Protein AF-A0A349HUD7-F1 (afdb_monomer)

Foldseek 3Di:
DWDDDPNKIWDWDDDPVWIWIWIQDPQQKIWIDIPVCNVDIDIDHNHDDDVVVCVVVVCVVVVPPPPDPQWDWDDPPAWIWIFGADPPPRHGQKIFIDGPNHTPDIDGDPDDDDDD

pLDDT: mean 79.65, std 12.88, range [46.41, 97.0]

Mean predicted aligned error: 15.46 Å

Nearest PDB structures (foldseek):
  2gu3-assembly1_A  TM=3.028E-01  e=1.811E-01  Bacillus subtilis subsp. subtilis str. 168
  7wb4-assembly1_e  TM=2.499E-01  e=7.610E-02  Xenopus laevis
  4r7r-assembly1_A  TM=5.600E-01  e=5.803E+00  Clostridium perfringens ATCC 13124
  1hl6-assembly1_B  TM=2.969E-01  e=7.818E-01  Drosophila melanogaster

Sequence (116 aa):
NIICRDGNYSIRTETENEAWNCAYVSGNRCILNNDKFPESSVTIENYKLNDTLLHDFDFGKFDVFEDIPEELVYWDGEYKHVLNFSKDNMLPKTIFIYKYDKLVKAIQYEKINIEE

Secondary structure (DSSP, 8-state):
-EEEETTEEEEEEE-SS-EEEEEEETTTEEEEEETTSTT-EEEETT----HHHHHHH-GGGTTTTTS--SEEEEE-SS-EEEEEEPTTTSSEEEEEEEETTEEEEEEE-S--PPP-

Solvent-accessible surface area (backbone atoms only — not comparable to full-atom values): 7020 Å² total; per-residue (Å²): 92,77,47,78,56,94,82,24,38,40,40,39,52,74,56,99,86,46,42,38,38,39,36,39,38,82,82,35,32,35,38,40,35,36,68,94,41,74,92,48,70,50,75,41,76,76,44,74,78,54,69,68,61,45,63,78,64,48,58,65,80,62,66,66,60,85,65,72,61,63,60,47,77,51,71,82,86,76,40,42,38,40,34,31,42,33,92,88,75,76,44,67,36,32,39,41,32,23,47,94,89,38,80,76,46,78,47,73,62,91,76,85,84,83,84,132

Structure (mmCIF, N/CA/C/O backbone):
data_AF-A0A349HUD7-F1
#
_entry.id   AF-A0A349HUD7-F1
#
loop_
_atom_site.group_PDB
_atom_site.id
_atom_site.type_symbol
_atom_site.label_atom_id
_atom_site.label_alt_id
_atom_site.label_comp_id
_atom_site.label_asym_id
_atom_site.label_entity_id
_atom_site.label_seq_id
_atom_site.pdbx_PDB_ins_code
_atom_site.Cartn_x
_atom_site.Cartn_y
_atom_site.Cartn_z
_atom_site.occupancy
_atom_site.B_iso_or_equiv
_atom_site.auth_seq_id
_atom_site.auth_comp_id
_atom_site.auth_asym_id
_atom_site.auth_atom_id
_atom_site.pdbx_PDB_model_num
ATOM 1 N N . ASN A 1 1 ? 9.518 2.552 -8.382 1.00 77.25 1 ASN A N 1
ATOM 2 C CA . ASN A 1 1 ? 8.168 1.979 -8.580 1.00 77.25 1 ASN A CA 1
ATOM 3 C C . ASN A 1 1 ? 8.258 0.468 -8.403 1.00 77.25 1 ASN A C 1
ATOM 5 O O . ASN A 1 1 ? 9.218 -0.105 -8.902 1.00 77.25 1 ASN A O 1
ATOM 9 N N . ILE A 1 2 ? 7.336 -0.162 -7.677 1.00 78.12 2 ILE A N 1
ATOM 10 C CA . ILE A 1 2 ? 7.308 -1.617 -7.473 1.00 78.12 2 ILE A CA 1
ATOM 11 C C . ILE A 1 2 ? 5.892 -2.107 -7.766 1.00 78.12 2 ILE A C 1
ATOM 13 O O . ILE A 1 2 ? 4.934 -1.565 -7.225 1.00 78.12 2 ILE A O 1
ATOM 17 N N . ILE A 1 3 ? 5.768 -3.122 -8.618 1.00 79.06 3 ILE A N 1
ATOM 18 C CA . ILE A 1 3 ? 4.494 -3.736 -9.004 1.00 79.06 3 ILE A CA 1
ATOM 19 C C . ILE A 1 3 ? 4.578 -5.228 -8.689 1.00 79.06 3 ILE A C 1
ATOM 21 O O . ILE A 1 3 ? 5.508 -5.888 -9.146 1.00 79.06 3 ILE A O 1
ATOM 25 N N . CYS A 1 4 ? 3.611 -5.758 -7.942 1.00 77.38 4 CYS A N 1
ATOM 26 C CA . CYS A 1 4 ? 3.460 -7.192 -7.700 1.00 77.38 4 CYS A CA 1
ATOM 27 C C . CYS A 1 4 ? 2.159 -7.689 -8.349 1.00 77.38 4 CYS A C 1
ATOM 29 O O . CYS A 1 4 ? 1.115 -7.067 -8.156 1.00 77.38 4 CYS A O 1
ATOM 31 N N . ARG A 1 5 ? 2.224 -8.762 -9.150 1.00 75.31 5 ARG A N 1
ATOM 32 C CA . ARG A 1 5 ? 1.058 -9.445 -9.748 1.00 75.31 5 ARG A CA 1
ATOM 33 C C . ARG A 1 5 ? 1.331 -10.939 -9.883 1.00 75.31 5 ARG A C 1
ATOM 35 O O . ARG A 1 5 ? 2.331 -11.322 -10.494 1.00 75.31 5 ARG A O 1
ATOM 42 N N . ASP A 1 6 ? 0.447 -11.769 -9.335 1.00 75.88 6 ASP A N 1
ATOM 43 C CA . ASP A 1 6 ? 0.509 -13.237 -9.420 1.00 75.88 6 ASP A CA 1
ATOM 44 C C . ASP A 1 6 ? 1.878 -13.822 -9.008 1.00 75.88 6 ASP A C 1
ATOM 46 O O . ASP A 1 6 ? 2.433 -14.693 -9.679 1.00 75.88 6 ASP A O 1
ATOM 50 N N . GLY A 1 7 ? 2.480 -13.287 -7.938 1.00 70.62 7 GLY A N 1
ATOM 51 C CA . GLY A 1 7 ? 3.801 -13.710 -7.448 1.00 70.62 7 GLY A CA 1
ATOM 52 C C . GLY A 1 7 ? 4.992 -13.246 -8.299 1.00 70.62 7 GLY A C 1
ATOM 53 O O . GLY A 1 7 ? 6.128 -13.641 -8.034 1.00 70.62 7 GLY A O 1
ATOM 54 N N . ASN A 1 8 ? 4.758 -12.402 -9.308 1.00 79.81 8 ASN A N 1
ATOM 55 C CA . ASN A 1 8 ? 5.802 -11.743 -10.088 1.00 79.81 8 ASN A CA 1
ATOM 56 C C . ASN A 1 8 ? 6.003 -10.313 -9.578 1.00 79.81 8 ASN A C 1
ATOM 58 O O . ASN A 1 8 ? 5.033 -9.580 -9.375 1.00 79.81 8 ASN A O 1
ATOM 62 N N . TYR A 1 9 ? 7.257 -9.898 -9.421 1.00 82.50 9 TYR A N 1
ATOM 63 C CA . TYR A 1 9 ? 7.628 -8.563 -8.961 1.00 82.50 9 TYR A CA 1
ATOM 64 C C . TYR A 1 9 ? 8.346 -7.813 -10.074 1.00 82.50 9 TYR A C 1
ATOM 66 O O . TYR A 1 9 ? 9.295 -8.322 -10.658 1.00 82.50 9 TYR A O 1
ATOM 74 N N . SER A 1 10 ? 7.934 -6.580 -10.338 1.00 85.19 10 SER A N 1
ATOM 75 C CA . SER A 1 10 ? 8.619 -5.653 -11.232 1.00 85.19 10 SER A CA 1
ATOM 76 C C . SER A 1 10 ? 9.058 -4.436 -10.434 1.00 85.19 10 SER A C 1
ATOM 78 O O . SER A 1 10 ? 8.229 -3.647 -9.981 1.00 85.19 10 SER A O 1
ATOM 80 N N . ILE A 1 11 ? 10.364 -4.279 -10.267 1.00 86.50 11 ILE A N 1
ATOM 81 C CA . ILE A 1 11 ? 11.001 -3.189 -9.537 1.00 86.50 11 ILE A CA 1
ATOM 82 C C . ILE A 1 11 ? 11.670 -2.275 -10.558 1.00 86.50 11 ILE A C 1
ATOM 84 O O . ILE A 1 11 ? 12.564 -2.692 -11.289 1.00 86.50 11 ILE A O 1
ATOM 88 N N . ARG A 1 12 ? 11.250 -1.013 -10.588 1.00 87.62 12 ARG A N 1
ATOM 89 C CA . ARG A 1 12 ? 11.871 0.042 -11.387 1.00 87.62 12 ARG A CA 1
ATOM 90 C C . ARG A 1 12 ? 12.521 1.063 -10.470 1.00 87.62 12 ARG A C 1
ATOM 92 O O . ARG A 1 12 ? 11.830 1.705 -9.669 1.00 87.62 12 ARG A O 1
ATOM 99 N N . THR A 1 13 ? 13.832 1.215 -10.594 1.00 83.88 13 THR A N 1
ATOM 100 C CA . THR A 1 13 ? 14.617 2.225 -9.880 1.00 83.88 13 THR A CA 1
ATOM 101 C C . THR A 1 13 ? 15.131 3.244 -10.876 1.00 83.88 13 THR A C 1
ATOM 103 O O . THR A 1 13 ? 15.844 2.887 -11.813 1.00 83.88 13 THR A O 1
ATOM 106 N N . GLU A 1 14 ? 14.771 4.503 -10.665 1.00 88.12 14 GLU A N 1
ATOM 107 C CA . GLU A 1 14 ? 15.172 5.613 -11.520 1.00 88.12 14 GLU 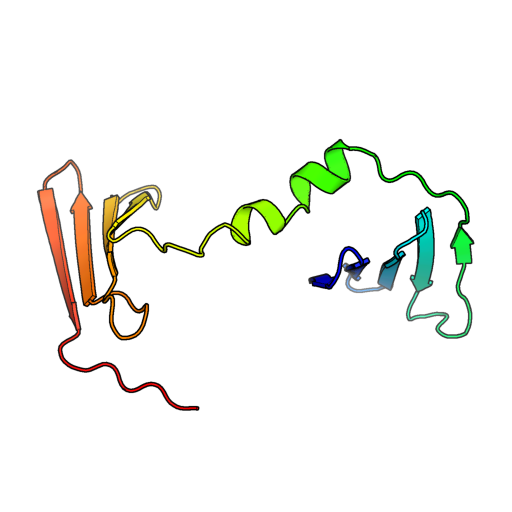A CA 1
ATOM 108 C C . GLU A 1 14 ? 16.038 6.586 -10.727 1.00 88.12 14 GLU A C 1
ATOM 110 O O . GLU A 1 14 ? 15.772 6.895 -9.565 1.00 88.12 14 GLU A O 1
ATOM 115 N N . THR A 1 15 ? 17.080 7.064 -11.385 1.00 82.38 15 THR A N 1
ATOM 116 C CA . THR A 1 15 ? 17.907 8.202 -10.995 1.00 82.38 15 THR A CA 1
ATOM 117 C C . THR A 1 15 ? 17.843 9.224 -12.126 1.00 82.38 15 THR A C 1
ATOM 119 O O . THR A 1 15 ? 17.358 8.912 -13.212 1.00 82.38 15 THR A O 1
ATOM 122 N N . GLU A 1 16 ? 18.383 10.426 -11.922 1.00 82.88 16 GLU A N 1
ATOM 123 C CA . GLU A 1 16 ? 18.429 11.456 -12.975 1.00 82.88 16 GLU A CA 1
ATOM 124 C C . GLU A 1 16 ? 19.076 10.965 -14.279 1.00 82.88 16 GLU A C 1
ATOM 126 O O . GLU A 1 16 ? 18.730 11.429 -15.361 1.00 82.88 16 GLU A O 1
ATOM 131 N N . ASN A 1 17 ? 20.004 10.009 -14.179 1.00 81.44 17 ASN A N 1
ATOM 132 C CA . ASN A 1 17 ? 20.797 9.556 -15.311 1.00 81.44 17 ASN A CA 1
ATOM 133 C C . ASN A 1 17 ? 20.452 8.150 -15.783 1.00 81.44 17 ASN A C 1
ATOM 135 O O . ASN A 1 17 ? 20.908 7.783 -16.860 1.00 81.44 17 ASN A O 1
ATOM 139 N N . GLU A 1 18 ? 19.745 7.332 -15.006 1.00 84.19 18 GLU A N 1
ATOM 140 C CA . GLU A 1 18 ? 19.577 5.905 -15.296 1.00 84.19 18 GLU A CA 1
ATOM 141 C C . GLU A 1 18 ? 18.258 5.372 -14.768 1.00 84.19 18 GLU A C 1
ATOM 143 O O . GLU A 1 18 ? 17.868 5.678 -13.642 1.00 84.19 18 GLU A O 1
ATOM 148 N N . ALA A 1 19 ? 17.634 4.499 -15.551 1.00 88.94 19 ALA A N 1
ATOM 149 C CA . ALA A 1 19 ? 16.481 3.725 -15.139 1.00 88.94 19 ALA A CA 1
ATOM 150 C C . ALA A 1 19 ? 16.800 2.238 -15.297 1.00 88.94 19 ALA A C 1
ATOM 152 O O . ALA A 1 19 ? 17.203 1.779 -16.367 1.00 88.94 19 ALA A O 1
ATOM 153 N N . TRP A 1 20 ? 16.642 1.505 -14.201 1.00 86.62 20 TRP A N 1
ATOM 154 C CA . TRP A 1 20 ? 16.862 0.070 -14.121 1.00 86.62 20 TRP A CA 1
ATOM 155 C C . TRP A 1 20 ? 15.536 -0.632 -13.854 1.00 86.62 20 TRP A C 1
ATOM 157 O O . TRP A 1 20 ? 14.802 -0.255 -12.937 1.00 86.62 20 TRP A O 1
ATOM 167 N N . ASN A 1 21 ? 15.259 -1.672 -14.636 1.00 88.75 21 ASN A N 1
ATOM 168 C CA . ASN A 1 21 ? 14.109 -2.550 -14.480 1.00 88.75 21 ASN A CA 1
ATOM 169 C C . ASN A 1 21 ? 14.594 -3.930 -14.035 1.00 88.75 21 ASN A C 1
ATOM 171 O O . ASN A 1 21 ? 15.423 -4.551 -14.701 1.00 88.75 21 ASN A O 1
ATOM 175 N N . CYS A 1 22 ? 14.059 -4.407 -12.919 1.00 87.31 22 CYS A N 1
ATOM 176 C CA . CYS A 1 22 ? 14.295 -5.732 -12.369 1.00 87.31 22 CYS A CA 1
ATOM 177 C C . CYS A 1 22 ? 12.955 -6.467 -12.293 1.00 87.31 22 CYS A C 1
ATOM 179 O O . CYS A 1 22 ? 12.064 -6.049 -11.555 1.00 87.31 22 CYS A O 1
ATOM 181 N N . ALA A 1 23 ? 12.798 -7.542 -13.060 1.00 88.44 23 ALA A N 1
ATOM 182 C CA . ALA A 1 23 ? 11.610 -8.383 -13.038 1.00 88.44 23 ALA A CA 1
ATOM 183 C C . ALA A 1 23 ? 11.947 -9.747 -12.432 1.00 88.44 23 ALA A C 1
ATOM 185 O O . ALA A 1 23 ? 12.705 -10.524 -13.011 1.00 88.44 23 ALA A O 1
ATOM 186 N N . TYR A 1 24 ? 11.362 -10.043 -11.279 1.00 85.75 24 TYR A N 1
ATOM 187 C CA . TYR A 1 24 ? 11.350 -11.373 -10.696 1.00 85.75 24 TYR A CA 1
ATOM 188 C C . TYR A 1 24 ? 10.078 -12.094 -11.121 1.00 85.75 24 TYR A C 1
ATOM 190 O O . TYR A 1 24 ? 8.972 -11.639 -10.833 1.00 85.75 24 TYR A O 1
ATOM 198 N N . VAL A 1 25 ? 10.235 -13.214 -11.815 1.00 82.88 25 VAL A N 1
ATOM 199 C CA . VAL A 1 25 ? 9.116 -13.997 -12.339 1.00 82.88 25 VAL A CA 1
ATOM 200 C C . VAL A 1 25 ? 9.074 -15.383 -11.714 1.00 82.88 25 VAL A C 1
ATOM 202 O O . VAL A 1 25 ? 10.108 -15.957 -11.353 1.00 82.88 25 VAL A O 1
ATOM 205 N N . SER A 1 26 ? 7.859 -15.922 -11.620 1.00 69.88 26 SER A N 1
ATOM 206 C CA . SER A 1 26 ? 7.590 -17.295 -11.199 1.00 69.88 26 SER A CA 1
ATOM 207 C C . SER A 1 26 ? 8.549 -18.280 -11.888 1.00 69.88 26 SER A C 1
ATOM 209 O O . SER A 1 26 ? 8.790 -18.214 -13.095 1.00 69.88 26 SER A O 1
ATOM 211 N N . GLY A 1 27 ? 9.165 -19.156 -11.085 1.00 71.62 27 GLY A N 1
ATOM 212 C CA . GLY A 1 27 ? 10.236 -20.057 -11.532 1.00 71.62 27 GLY A CA 1
ATOM 213 C C . GLY A 1 27 ? 11.668 -19.613 -11.197 1.00 71.62 27 GLY A C 1
ATOM 214 O O . GLY A 1 27 ? 12.600 -20.120 -11.811 1.00 71.62 27 GLY A O 1
ATOM 215 N N . ASN A 1 28 ? 11.866 -18.715 -10.220 1.00 81.12 28 ASN A N 1
ATOM 216 C CA . ASN A 1 28 ? 13.186 -18.262 -9.743 1.00 81.12 28 ASN A CA 1
ATOM 217 C C . ASN A 1 28 ? 14.04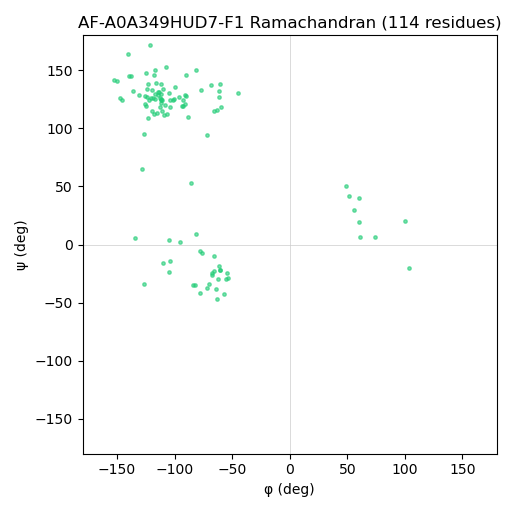0 -17.599 -10.834 1.00 81.12 28 ASN A C 1
ATOM 219 O O . ASN A 1 28 ? 15.248 -17.835 -10.910 1.00 81.12 28 ASN A O 1
ATOM 223 N N . ARG A 1 29 ? 13.435 -16.784 -11.704 1.00 86.25 29 ARG A N 1
ATOM 224 C CA . ARG A 1 29 ? 14.191 -16.032 -12.715 1.00 86.25 29 ARG A CA 1
ATOM 225 C C . ARG A 1 29 ? 14.145 -14.549 -12.420 1.00 86.25 29 ARG A C 1
ATOM 227 O O . ARG A 1 29 ? 13.091 -14.010 -12.088 1.00 86.25 29 ARG A O 1
ATOM 234 N N . CYS A 1 30 ? 15.286 -13.898 -12.592 1.00 87.62 30 CYS A N 1
ATOM 235 C CA . CYS A 1 30 ? 15.426 -12.456 -12.477 1.00 87.62 30 CYS A CA 1
ATOM 236 C C . CYS A 1 30 ? 15.887 -11.888 -13.820 1.00 87.62 30 CYS A C 1
ATOM 238 O O . CYS A 1 30 ? 16.888 -12.341 -14.371 1.00 87.62 30 CYS A O 1
ATOM 240 N N . ILE A 1 31 ? 15.154 -10.918 -14.354 1.00 89.44 31 ILE A N 1
ATOM 241 C CA . ILE A 1 31 ? 15.476 -10.234 -15.607 1.00 89.44 31 ILE A CA 1
ATOM 242 C C . ILE A 1 31 ? 15.847 -8.793 -15.272 1.00 89.44 31 ILE A C 1
ATOM 244 O O . ILE A 1 31 ? 15.073 -8.084 -14.634 1.00 89.44 31 ILE A O 1
ATOM 248 N N . LEU A 1 32 ? 17.022 -8.364 -15.717 1.00 89.31 32 LEU A N 1
ATOM 249 C CA . LEU A 1 32 ? 17.575 -7.033 -15.490 1.00 89.31 32 LEU A CA 1
ATOM 250 C C . LEU A 1 32 ? 17.753 -6.318 -16.829 1.00 89.31 32 LEU A C 1
ATOM 252 O O . LEU A 1 32 ? 18.364 -6.865 -17.748 1.00 89.31 32 LEU A O 1
ATOM 256 N N . ASN A 1 33 ? 17.246 -5.095 -16.932 1.00 91.94 33 ASN A N 1
ATOM 257 C CA . ASN A 1 33 ? 17.376 -4.243 -18.113 1.00 91.94 33 ASN A CA 1
ATOM 258 C C . ASN A 1 33 ? 17.637 -2.789 -17.676 1.00 91.94 33 ASN A C 1
ATOM 260 O O . ASN A 1 33 ? 17.117 -2.349 -16.648 1.00 91.94 33 ASN A O 1
ATOM 264 N N . ASN A 1 34 ? 18.449 -2.059 -18.440 1.00 88.88 34 ASN A N 1
ATOM 265 C CA . ASN A 1 34 ? 18.647 -0.621 -18.284 1.00 88.88 34 ASN A CA 1
ATOM 266 C C . ASN A 1 34 ? 18.042 0.103 -19.491 1.00 88.88 34 ASN A C 1
ATOM 268 O O . ASN A 1 34 ? 18.406 -0.210 -20.621 1.00 88.88 34 ASN A O 1
ATOM 272 N N . ASP A 1 35 ? 17.206 1.118 -19.261 1.00 86.56 35 ASP A N 1
ATOM 273 C CA . ASP A 1 35 ? 16.495 1.833 -20.334 1.00 86.56 35 ASP A CA 1
ATOM 274 C C . ASP A 1 35 ? 17.441 2.506 -21.353 1.00 86.56 35 ASP A C 1
ATOM 276 O O . ASP A 1 35 ? 17.042 2.749 -22.491 1.00 86.56 35 ASP A O 1
ATOM 280 N N . LYS A 1 36 ? 18.707 2.783 -20.994 1.00 87.12 36 LYS A N 1
ATOM 281 C CA . LYS A 1 36 ? 19.733 3.252 -21.951 1.00 87.12 36 LYS A CA 1
ATOM 282 C C . LYS A 1 36 ? 20.123 2.194 -22.980 1.00 87.12 36 LYS A C 1
ATOM 284 O O . LYS A 1 36 ? 20.619 2.536 -24.051 1.00 87.12 36 LYS A O 1
ATOM 289 N N . PHE A 1 37 ? 19.933 0.924 -22.646 1.00 87.12 37 PHE A N 1
ATOM 290 C CA . PHE A 1 37 ? 20.265 -0.233 -23.465 1.00 87.12 37 PHE A CA 1
ATOM 291 C C . PHE A 1 37 ? 19.037 -1.149 -23.563 1.00 87.12 37 PHE A C 1
ATOM 293 O O . PHE A 1 37 ? 19.083 -2.280 -23.086 1.00 87.12 37 PHE A O 1
ATOM 300 N N . PRO A 1 38 ? 17.936 -0.688 -24.187 1.00 80.69 38 PRO A N 1
ATOM 301 C CA . PRO A 1 38 ? 16.651 -1.391 -24.153 1.00 80.69 38 PRO A CA 1
ATOM 302 C C . PRO A 1 38 ? 16.724 -2.783 -24.796 1.00 80.69 38 PRO A C 1
ATOM 304 O O . PRO A 1 38 ? 16.049 -3.708 -24.352 1.00 80.69 38 PRO A O 1
ATOM 307 N N . GLU A 1 39 ? 17.610 -2.946 -25.780 1.00 86.62 39 GLU A N 1
ATOM 308 C CA . GLU A 1 39 ? 17.893 -4.210 -26.472 1.00 86.62 39 GLU A CA 1
ATOM 309 C C . GLU A 1 39 ? 18.759 -5.180 -25.647 1.00 86.62 39 GLU A C 1
ATOM 311 O O . GLU A 1 39 ? 19.007 -6.312 -26.056 1.00 86.62 39 GLU A O 1
ATOM 316 N N . SER A 1 40 ? 19.282 -4.737 -24.500 1.00 83.81 40 SER A N 1
ATOM 317 C CA . SER A 1 40 ? 20.151 -5.525 -23.630 1.00 83.81 40 SER A CA 1
ATOM 318 C C . SER A 1 40 ? 19.422 -5.896 -22.346 1.00 83.81 40 SER A C 1
ATOM 320 O O . SER A 1 40 ? 19.175 -5.064 -21.476 1.00 83.81 40 SER A O 1
ATOM 322 N N . SER A 1 41 ? 19.133 -7.186 -22.196 1.00 89.19 41 SER A N 1
ATOM 323 C CA . SER A 1 41 ? 18.623 -7.753 -20.951 1.00 89.19 41 SER A CA 1
ATOM 324 C C . SER A 1 41 ? 19.530 -8.868 -20.455 1.00 89.19 41 SER A C 1
ATOM 326 O O . SER A 1 41 ? 19.950 -9.725 -21.234 1.00 89.19 41 SER A O 1
ATOM 328 N N . VAL A 1 42 ? 19.771 -8.902 -19.151 1.00 89.69 42 VAL A N 1
ATOM 329 C CA . VAL A 1 42 ? 20.426 -10.024 -18.480 1.00 89.69 42 VAL A CA 1
ATOM 330 C C . VAL A 1 42 ? 19.352 -10.854 -17.797 1.00 89.69 42 VAL A C 1
ATOM 332 O O . VAL A 1 42 ? 18.588 -10.336 -16.990 1.00 89.69 42 VAL A O 1
ATOM 335 N N . THR A 1 43 ? 19.302 -12.146 -18.110 1.00 89.69 43 THR A N 1
ATOM 336 C CA . THR A 1 43 ? 18.451 -13.106 -17.397 1.00 89.69 43 THR A CA 1
ATOM 337 C C . THR A 1 43 ? 19.330 -13.934 -16.473 1.00 89.69 43 THR A C 1
ATOM 339 O O . THR A 1 43 ? 20.305 -14.543 -16.914 1.00 89.69 43 THR A O 1
ATOM 342 N N . ILE A 1 44 ? 18.992 -13.946 -15.190 1.00 86.50 44 ILE A N 1
ATOM 343 C CA . ILE A 1 44 ? 19.620 -14.773 -14.168 1.00 86.50 44 ILE A CA 1
ATOM 344 C C . ILE A 1 44 ? 18.641 -15.889 -13.817 1.00 86.50 44 ILE A C 1
ATOM 346 O O . ILE A 1 44 ? 17.581 -15.651 -13.235 1.00 86.50 44 ILE A O 1
ATOM 350 N N . GLU A 1 45 ? 19.015 -17.109 -14.181 1.00 86.94 45 GLU A N 1
ATOM 351 C CA . GLU A 1 45 ? 18.279 -18.327 -13.848 1.00 86.94 45 GLU A CA 1
ATOM 352 C C . GLU A 1 45 ? 18.602 -18.788 -12.419 1.00 86.94 45 GLU A C 1
ATOM 354 O O . GLU A 1 45 ? 19.714 -18.586 -11.927 1.00 86.94 45 GLU A O 1
ATOM 359 N N . ASN A 1 46 ? 17.648 -19.454 -11.760 1.00 82.19 46 ASN A N 1
ATOM 360 C CA . ASN A 1 46 ? 17.766 -19.929 -10.372 1.00 82.19 46 ASN A CA 1
ATOM 361 C C . ASN A 1 46 ? 18.115 -18.824 -9.356 1.00 82.19 46 ASN A C 1
ATOM 363 O O . ASN A 1 46 ? 18.759 -19.083 -8.334 1.00 82.19 46 ASN A O 1
ATOM 367 N N . TYR A 1 47 ? 17.694 -17.592 -9.629 1.00 81.12 47 TYR A N 1
ATOM 368 C CA . TYR A 1 47 ? 17.846 -16.478 -8.713 1.00 81.12 47 TYR A CA 1
ATOM 369 C C . TYR A 1 47 ? 16.998 -16.727 -7.465 1.00 81.12 47 TYR A C 1
ATOM 371 O O . TYR A 1 47 ? 15.771 -16.783 -7.528 1.00 81.12 47 TYR A O 1
ATOM 379 N N . LYS A 1 48 ? 17.661 -16.883 -6.319 1.00 75.62 48 LYS A N 1
ATOM 380 C CA . LYS A 1 48 ? 16.993 -16.985 -5.023 1.00 75.62 48 LYS A CA 1
ATOM 381 C C . LYS A 1 48 ? 16.825 -15.580 -4.469 1.00 75.62 48 LYS A C 1
ATOM 383 O O . LYS A 1 48 ? 17.820 -14.960 -4.092 1.00 75.62 48 LYS A O 1
ATOM 388 N N . LEU A 1 49 ? 15.591 -15.078 -4.426 1.00 68.88 49 LEU A N 1
ATOM 389 C CA . LEU A 1 49 ? 15.322 -13.861 -3.667 1.00 68.88 49 LEU A CA 1
ATOM 390 C C . LEU A 1 49 ? 15.664 -14.132 -2.198 1.00 68.88 49 LEU A C 1
ATOM 392 O O . LEU A 1 49 ? 15.288 -15.169 -1.658 1.00 68.88 49 LEU A O 1
ATOM 396 N N . ASN A 1 50 ? 16.405 -13.225 -1.566 1.00 67.44 50 ASN A N 1
ATOM 397 C CA . ASN A 1 50 ? 16.643 -13.317 -0.131 1.00 67.44 50 ASN A CA 1
ATOM 398 C C . ASN A 1 50 ? 15.316 -13.059 0.601 1.00 67.44 50 ASN A C 1
ATOM 400 O O . ASN A 1 50 ? 14.603 -12.120 0.236 1.00 67.44 50 ASN A O 1
ATOM 404 N N . ASP A 1 51 ? 15.007 -13.845 1.633 1.00 59.44 51 ASP A N 1
ATOM 405 C CA . ASP A 1 51 ? 13.736 -13.773 2.374 1.00 59.44 51 ASP A CA 1
ATOM 406 C C . ASP A 1 51 ? 13.467 -12.365 2.929 1.00 59.44 51 ASP A C 1
ATOM 408 O O . ASP A 1 51 ? 12.325 -11.927 3.010 1.00 59.44 51 ASP A O 1
ATOM 412 N N . THR A 1 52 ? 14.522 -11.608 3.244 1.00 55.78 52 THR A N 1
ATOM 413 C CA . THR A 1 52 ? 14.425 -10.210 3.697 1.00 55.78 52 THR A CA 1
ATOM 414 C C . THR A 1 52 ? 13.856 -9.281 2.622 1.00 55.78 52 THR A C 1
ATOM 416 O O . THR A 1 52 ? 13.060 -8.399 2.924 1.00 55.78 52 THR A O 1
ATOM 419 N N . LEU A 1 53 ? 14.228 -9.499 1.358 1.00 59.72 53 LEU A N 1
ATOM 420 C CA . LEU A 1 53 ? 13.750 -8.694 0.235 1.00 59.72 53 LEU A CA 1
ATOM 421 C C . LEU A 1 53 ? 12.274 -9.009 -0.048 1.00 59.72 53 LEU A C 1
ATOM 423 O O . LEU A 1 53 ? 11.493 -8.101 -0.309 1.00 59.72 53 LEU A O 1
ATOM 427 N N . LEU A 1 54 ? 11.875 -10.282 0.080 1.00 58.16 54 LEU A N 1
ATOM 428 C CA . LEU A 1 54 ? 10.463 -10.667 0.056 1.00 58.16 54 LEU A CA 1
ATOM 429 C C . LEU A 1 54 ? 9.705 -10.048 1.227 1.00 58.16 54 LEU A C 1
ATOM 431 O O . LEU A 1 54 ? 8.685 -9.446 0.981 1.00 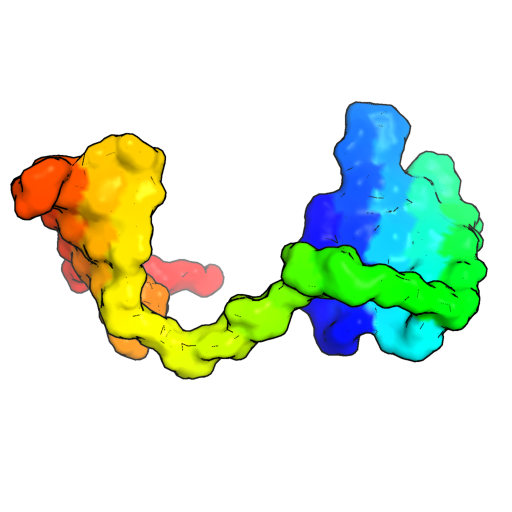58.16 54 LEU A O 1
ATOM 435 N N . HIS A 1 55 ? 10.190 -10.098 2.466 1.00 57.88 55 HIS A N 1
ATOM 436 C CA . HIS A 1 55 ? 9.484 -9.524 3.620 1.00 57.88 55 HIS A CA 1
ATOM 437 C C . HIS A 1 55 ? 9.175 -8.018 3.468 1.00 57.88 55 HIS A C 1
ATOM 439 O O . HIS A 1 55 ? 8.068 -7.549 3.767 1.00 57.88 55 HIS A O 1
ATOM 445 N N . ASP A 1 56 ? 10.136 -7.246 2.957 1.00 58.78 56 ASP A N 1
ATOM 446 C CA . ASP A 1 56 ? 9.952 -5.807 2.753 1.00 58.78 56 ASP A CA 1
ATOM 447 C C . ASP A 1 56 ? 8.957 -5.513 1.616 1.00 58.78 56 ASP A C 1
ATOM 449 O O . ASP A 1 56 ? 8.147 -4.584 1.731 1.00 58.78 56 ASP A O 1
ATOM 453 N N . PHE A 1 57 ? 8.939 -6.355 0.575 1.00 58.81 57 PHE A N 1
ATOM 454 C CA . PHE A 1 57 ? 8.097 -6.201 -0.619 1.00 58.81 57 PHE A CA 1
ATOM 455 C C . PHE A 1 57 ? 6.894 -7.149 -0.699 1.00 58.81 57 PHE A C 1
ATOM 457 O O . PHE A 1 57 ? 6.175 -7.121 -1.691 1.00 58.81 57 PHE A O 1
ATOM 464 N N . ASP A 1 58 ? 6.639 -7.968 0.314 1.00 58.47 58 ASP A N 1
ATOM 465 C CA . ASP A 1 58 ? 5.487 -8.857 0.383 1.00 58.47 58 ASP A CA 1
ATOM 466 C C . ASP A 1 58 ? 4.265 -7.985 0.624 1.00 58.47 58 ASP A C 1
ATOM 468 O O . ASP A 1 58 ? 3.969 -7.586 1.750 1.00 58.47 58 ASP A O 1
ATOM 472 N N . PHE A 1 59 ? 3.598 -7.614 -0.467 1.00 56.06 59 PHE A N 1
ATOM 473 C CA . PHE A 1 59 ? 2.342 -6.883 -0.421 1.00 56.06 59 PHE A CA 1
ATOM 474 C C . PHE A 1 59 ? 1.161 -7.801 -0.089 1.00 56.06 59 PHE A C 1
ATOM 476 O O . PHE A 1 59 ? 0.085 -7.284 0.182 1.00 56.06 59 PHE A O 1
ATOM 483 N N . GLY A 1 60 ? 1.367 -9.122 0.005 1.00 57.75 60 GLY A N 1
ATOM 484 C CA . GLY A 1 60 ? 0.387 -10.067 0.537 1.00 57.75 60 GLY A CA 1
ATOM 485 C C . GLY A 1 60 ? 0.012 -9.766 1.992 1.00 57.75 60 GLY A C 1
ATOM 486 O O . GLY A 1 60 ? -1.101 -10.050 2.424 1.00 57.75 60 GLY A O 1
ATOM 487 N N . LYS A 1 61 ? 0.873 -9.050 2.735 1.00 54.59 61 LYS A N 1
ATOM 488 C CA . LYS A 1 61 ? 0.516 -8.450 4.038 1.00 54.59 61 LYS A CA 1
ATOM 489 C C . LYS A 1 61 ? -0.620 -7.419 3.958 1.00 54.59 61 LYS A C 1
ATOM 491 O O . LYS A 1 61 ? -1.219 -7.102 4.980 1.00 54.59 61 LYS A O 1
ATOM 496 N N . PHE A 1 62 ? -0.901 -6.894 2.766 1.00 53.03 62 PHE A N 1
ATOM 497 C CA . PHE A 1 62 ? -2.039 -6.028 2.460 1.00 53.03 62 PHE A CA 1
ATOM 498 C C . PHE A 1 62 ? -3.159 -6.759 1.699 1.00 53.03 62 PHE A C 1
ATOM 500 O O . PHE A 1 62 ? -4.274 -6.247 1.679 1.00 53.03 62 PHE A O 1
ATOM 507 N N . ASP A 1 63 ? -2.912 -7.956 1.143 1.00 53.47 63 ASP A N 1
ATOM 508 C CA . ASP A 1 63 ? -3.957 -8.818 0.551 1.00 53.47 63 ASP A CA 1
ATOM 509 C C . ASP A 1 63 ? -4.959 -9.335 1.600 1.00 53.47 63 ASP A C 1
ATOM 511 O O . ASP A 1 63 ? -6.000 -9.880 1.252 1.00 53.47 63 ASP A O 1
ATOM 515 N N . VAL A 1 64 ? -4.686 -9.141 2.896 1.00 50.88 64 VAL A N 1
ATOM 516 C CA . VAL A 1 64 ? -5.558 -9.587 3.998 1.00 50.88 64 VAL A CA 1
ATOM 517 C C . VAL A 1 64 ? -6.731 -8.635 4.288 1.00 50.88 64 VAL A C 1
ATOM 519 O O . VAL A 1 64 ? -7.451 -8.832 5.263 1.00 50.88 64 VAL A O 1
ATOM 522 N N . PHE A 1 65 ? -6.993 -7.617 3.467 1.00 52.06 65 PHE A N 1
ATOM 523 C CA . PHE A 1 65 ? -8.210 -6.807 3.620 1.00 52.06 65 PHE A CA 1
ATOM 524 C C . PHE A 1 65 ? -9.416 -7.428 2.894 1.00 52.06 65 PHE A C 1
ATOM 526 O O . PHE A 1 65 ? -10.096 -6.754 2.127 1.00 52.06 65 PHE A O 1
ATOM 533 N N . GLU A 1 66 ? -9.720 -8.704 3.160 1.00 53.97 66 GLU A N 1
ATOM 534 C CA . GLU A 1 66 ? -11.089 -9.208 2.945 1.00 53.97 66 GLU A CA 1
ATOM 535 C C . GLU A 1 66 ? -12.068 -8.558 3.944 1.00 53.97 66 GLU A C 1
ATOM 537 O O . GLU A 1 66 ? -13.226 -8.336 3.604 1.00 53.97 66 GLU A O 1
ATOM 542 N N . ASP A 1 67 ? -11.573 -8.133 5.116 1.00 58.50 67 ASP A N 1
ATOM 543 C CA . ASP A 1 67 ? -12.310 -7.354 6.113 1.00 58.50 67 ASP A CA 1
ATOM 544 C C . ASP A 1 67 ? -11.527 -6.078 6.474 1.00 58.50 67 ASP A C 1
ATOM 546 O O . ASP A 1 67 ? -10.637 -6.078 7.330 1.00 58.50 67 ASP A O 1
ATOM 550 N N . ILE A 1 68 ? -11.842 -4.957 5.815 1.00 59.09 68 ILE A N 1
ATOM 551 C CA . ILE A 1 68 ? -11.350 -3.639 6.242 1.00 59.09 68 ILE A CA 1
ATOM 552 C C . ILE A 1 68 ? -11.893 -3.378 7.654 1.00 59.09 68 ILE A C 1
ATOM 554 O O . ILE A 1 68 ? -13.106 -3.471 7.864 1.00 59.09 68 ILE A O 1
ATOM 558 N N . PRO A 1 69 ? -11.033 -3.052 8.634 1.00 64.75 69 PRO A N 1
ATOM 559 C CA . PRO A 1 69 ? -11.476 -2.812 9.991 1.00 64.75 69 PRO A CA 1
ATOM 560 C C . PRO A 1 69 ? -12.463 -1.645 10.001 1.00 64.75 69 PRO A C 1
ATOM 562 O O . PRO A 1 69 ? -12.258 -0.628 9.337 1.00 64.75 69 PRO A O 1
ATOM 565 N N . GLU A 1 70 ? -13.537 -1.786 10.782 1.00 78.31 70 GLU A N 1
ATOM 566 C CA . GLU A 1 70 ? 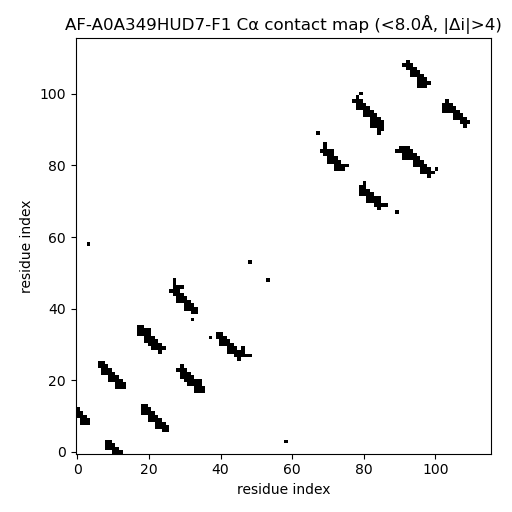-14.563 -0.743 10.937 1.00 78.31 70 GLU A CA 1
ATOM 567 C C . GLU A 1 70 ? -13.952 0.601 11.377 1.00 78.31 70 GLU A C 1
ATOM 569 O O . GLU A 1 70 ? -14.505 1.665 11.089 1.00 78.31 70 GLU A O 1
ATOM 574 N N . GLU A 1 71 ? -12.783 0.536 12.020 1.00 85.62 71 GLU A N 1
ATOM 575 C CA . GLU A 1 71 ? -12.012 1.653 12.538 1.00 85.62 71 GLU A CA 1
ATOM 576 C C . GLU A 1 71 ? -10.512 1.492 12.218 1.00 85.62 71 GLU A C 1
ATOM 578 O O . GLU A 1 71 ? -9.908 0.454 12.489 1.00 85.62 71 GLU A O 1
ATOM 583 N N . LEU A 1 72 ? -9.884 2.551 11.700 1.00 87.62 72 LEU A N 1
ATOM 584 C CA . LEU A 1 72 ? -8.430 2.690 11.608 1.00 87.62 72 LEU A CA 1
ATOM 585 C C . LEU A 1 72 ? -7.964 3.808 12.537 1.00 87.62 72 LEU A C 1
ATOM 587 O O . LEU A 1 72 ? -8.398 4.956 12.418 1.00 87.62 72 LEU A O 1
ATOM 591 N N . VAL A 1 73 ? -7.018 3.484 13.414 1.00 90.12 73 VAL A N 1
ATOM 592 C CA . VAL A 1 73 ? -6.385 4.448 14.316 1.00 90.12 73 VAL A CA 1
ATOM 593 C C . VAL A 1 73 ? -4.930 4.640 13.914 1.00 90.12 73 VAL A C 1
ATOM 595 O O . VAL A 1 73 ? -4.166 3.676 13.883 1.00 90.12 73 VAL A O 1
ATOM 598 N N . TYR A 1 74 ? -4.522 5.882 13.655 1.00 88.94 74 TYR A N 1
ATOM 599 C CA . TYR A 1 74 ? -3.117 6.208 13.396 1.00 88.94 74 TYR A CA 1
ATOM 600 C C . TYR A 1 74 ? -2.695 7.534 14.036 1.00 88.94 74 TYR A C 1
ATOM 602 O O . TYR A 1 74 ? -3.522 8.352 14.440 1.00 88.94 74 TYR A O 1
ATOM 610 N N . TRP A 1 75 ? -1.382 7.735 14.134 1.00 89.81 75 TRP A N 1
ATOM 611 C CA . TRP A 1 75 ? -0.761 8.949 14.663 1.00 89.81 75 TRP A CA 1
ATOM 612 C C . TRP A 1 75 ? 0.116 9.595 13.595 1.00 89.81 75 TRP A C 1
ATOM 614 O O . TRP A 1 75 ? 0.908 8.902 12.961 1.00 89.81 75 TRP A O 1
ATOM 624 N N . ASP A 1 76 ? -0.004 10.911 13.411 1.00 88.19 76 ASP A N 1
ATOM 625 C CA . ASP A 1 76 ? 0.805 11.672 12.440 1.00 88.19 76 ASP A CA 1
ATOM 626 C C . ASP A 1 76 ? 2.054 12.337 13.056 1.00 88.19 76 ASP A C 1
ATOM 628 O O . ASP A 1 76 ? 2.800 13.025 12.365 1.00 88.19 76 ASP A O 1
ATOM 632 N N . GLY A 1 77 ? 2.287 12.121 14.355 1.00 87.06 77 GLY A N 1
ATOM 633 C CA . GLY A 1 77 ? 3.360 12.740 15.139 1.00 87.06 77 GLY A CA 1
ATOM 634 C C . GLY A 1 77 ? 2.891 13.870 16.063 1.00 87.06 77 GLY A C 1
ATOM 635 O O . GLY A 1 77 ? 3.562 14.146 17.055 1.00 87.06 77 GLY A O 1
ATOM 636 N N . GLU A 1 78 ? 1.723 14.469 15.814 1.00 92.25 78 GLU A N 1
ATOM 637 C CA . GLU A 1 78 ? 1.138 15.516 16.669 1.00 92.25 78 GLU A CA 1
ATOM 638 C C . GLU A 1 78 ? -0.302 15.190 17.104 1.00 92.25 78 GLU A C 1
ATOM 640 O O . GLU A 1 78 ? -0.703 15.495 18.233 1.00 92.25 78 GLU A O 1
ATOM 645 N N . TYR A 1 79 ? -1.068 14.532 16.237 1.00 91.06 79 TYR A N 1
ATOM 646 C CA . TYR A 1 79 ? -2.474 14.213 16.424 1.00 91.06 79 TYR A CA 1
ATOM 647 C C . TYR A 1 79 ? -2.738 12.712 16.268 1.00 91.06 79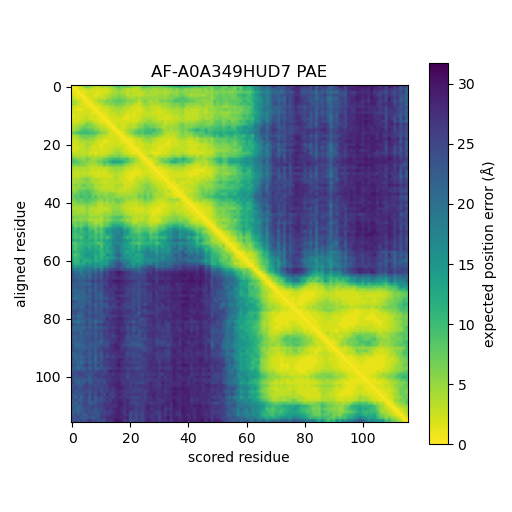 TYR A C 1
ATOM 649 O O . TYR A 1 79 ? -2.115 12.014 15.463 1.00 91.06 79 TYR A O 1
ATOM 657 N N . LYS A 1 80 ? -3.719 12.227 17.031 1.00 94.06 80 LYS A N 1
ATOM 658 C CA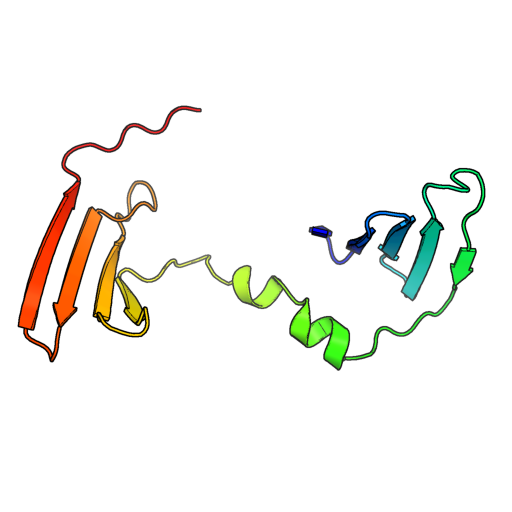 . LYS A 1 80 ? -4.332 10.909 16.845 1.00 94.06 80 LYS A CA 1
ATOM 659 C C . LYS A 1 80 ? -5.522 11.051 15.914 1.00 94.06 80 LYS A C 1
ATOM 661 O O . LYS A 1 80 ? -6.421 11.842 16.192 1.00 94.06 80 LYS A O 1
ATOM 666 N N . HIS A 1 81 ? -5.565 10.233 14.876 1.00 94.06 81 HIS A N 1
ATOM 667 C CA . HIS A 1 81 ? -6.663 10.152 13.922 1.00 94.06 81 HIS A CA 1
ATOM 668 C C . HIS A 1 81 ? -7.402 8.831 14.109 1.00 94.06 81 HIS A C 1
ATOM 670 O O . HIS A 1 81 ? -6.777 7.779 14.235 1.00 94.06 81 HIS A O 1
ATOM 676 N N . VAL A 1 82 ? -8.729 8.897 14.142 1.00 93.00 82 VAL A N 1
ATOM 677 C CA . VAL A 1 82 ? -9.631 7.741 14.201 1.00 93.00 82 VAL A CA 1
ATOM 678 C C . VAL A 1 82 ? -10.572 7.833 13.006 1.00 93.00 82 VAL A C 1
ATOM 680 O O . VAL A 1 82 ? -11.406 8.739 12.940 1.00 93.00 82 VAL A O 1
ATOM 683 N N . LEU A 1 83 ? -10.389 6.943 12.035 1.00 92.38 83 LEU A N 1
ATOM 684 C CA . LEU A 1 83 ? -11.155 6.879 10.794 1.00 92.38 83 LEU A CA 1
ATOM 685 C C . LEU A 1 83 ? -12.144 5.726 10.907 1.00 92.38 83 LEU A C 1
ATOM 687 O O . LEU A 1 83 ? -11.721 4.581 11.000 1.00 92.38 83 LEU A O 1
ATOM 691 N N . ASN A 1 84 ? -13.439 6.021 10.840 1.00 89.38 84 ASN A N 1
ATOM 692 C CA . ASN A 1 84 ? -14.468 4.986 10.772 1.00 89.38 84 ASN A CA 1
ATOM 693 C C . ASN A 1 84 ? -14.927 4.830 9.332 1.00 89.38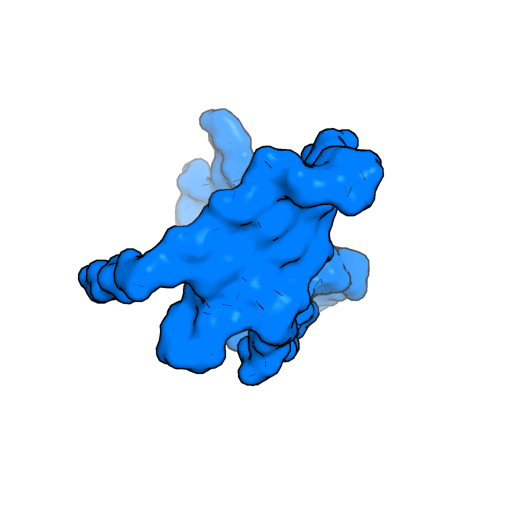 84 ASN A C 1
ATOM 695 O O . ASN A 1 84 ? -15.359 5.813 8.720 1.00 89.38 84 ASN A O 1
ATOM 699 N N . PHE A 1 85 ? -14.864 3.616 8.803 1.00 85.75 85 PHE A N 1
ATOM 700 C CA . PHE A 1 85 ? -15.211 3.337 7.414 1.00 85.75 85 PHE A CA 1
ATOM 701 C C . PHE A 1 85 ? -16.689 2.982 7.262 1.00 85.75 85 PHE A C 1
ATOM 703 O O . PHE A 1 85 ? -17.316 2.385 8.138 1.00 85.75 85 PHE A O 1
ATOM 710 N N . SER A 1 86 ? -17.269 3.382 6.134 1.00 78.44 86 SER A N 1
ATOM 711 C CA . SER A 1 86 ? -18.585 2.910 5.722 1.00 78.44 86 SER A CA 1
ATOM 712 C C . SER A 1 86 ? -18.477 1.494 5.163 1.00 78.44 86 SER A C 1
ATOM 714 O O . SER A 1 86 ? -17.652 1.237 4.285 1.00 78.44 86 SER A O 1
ATOM 716 N N . LYS A 1 87 ? -19.366 0.602 5.610 1.00 75.81 87 LYS A N 1
ATOM 717 C CA . LYS A 1 87 ? -19.484 -0.759 5.062 1.00 75.81 87 LYS A CA 1
ATOM 718 C C . LYS A 1 87 ? -19.968 -0.772 3.610 1.00 75.81 87 LYS A C 1
ATOM 720 O O . LYS A 1 87 ? -19.704 -1.728 2.897 1.00 75.81 87 LYS A O 1
ATOM 725 N N . ASP A 1 88 ? -20.647 0.290 3.178 1.00 74.75 88 ASP A N 1
ATOM 726 C CA . ASP A 1 88 ? -21.318 0.325 1.876 1.00 74.75 88 ASP A CA 1
ATOM 727 C C . ASP A 1 88 ? -20.370 0.676 0.723 1.00 74.75 88 ASP A C 1
ATOM 729 O O . ASP A 1 88 ? -20.550 0.203 -0.394 1.00 74.75 88 ASP A O 1
ATOM 733 N N . ASN A 1 89 ? -19.385 1.545 0.970 1.00 73.12 89 ASN A N 1
ATOM 734 C CA . ASN A 1 89 ? -18.527 2.098 -0.084 1.00 73.12 89 ASN A CA 1
ATOM 735 C C . ASN A 1 89 ? -17.033 2.103 0.258 1.00 73.12 89 ASN A C 1
ATOM 737 O O . ASN A 1 89 ? -16.247 2.637 -0.516 1.00 73.12 89 ASN A O 1
ATOM 741 N N . MET A 1 90 ? -16.644 1.522 1.398 1.00 73.19 90 MET A N 1
ATOM 742 C CA . MET A 1 90 ? -15.250 1.398 1.844 1.00 73.19 90 MET A CA 1
ATOM 743 C C . MET A 1 90 ? -14.514 2.738 2.029 1.00 73.19 90 MET A C 1
ATOM 745 O O . MET A 1 90 ? -13.286 2.776 2.078 1.00 73.19 90 MET A O 1
ATOM 749 N N . LEU A 1 91 ? -15.244 3.850 2.169 1.00 80.06 91 LEU A N 1
ATOM 750 C CA . LEU A 1 91 ? -14.671 5.180 2.394 1.00 80.06 91 LEU A CA 1
ATOM 751 C C . LEU A 1 91 ? -14.901 5.652 3.839 1.00 80.06 91 LEU A C 1
ATOM 753 O O . LEU A 1 91 ? -15.883 5.245 4.472 1.00 80.06 91 LEU A O 1
ATOM 757 N N . PRO A 1 92 ? -14.027 6.517 4.392 1.00 82.31 92 PRO A N 1
ATOM 758 C CA . PRO A 1 92 ? -14.202 7.050 5.738 1.00 82.31 92 PRO A CA 1
ATOM 759 C C . PRO A 1 92 ? -15.526 7.811 5.849 1.00 82.31 92 PRO A C 1
ATOM 761 O O . PRO A 1 92 ? -15.734 8.823 5.184 1.00 82.31 92 PRO A O 1
ATOM 764 N N . LYS A 1 93 ? -16.421 7.349 6.720 1.00 86.94 93 LYS A N 1
ATOM 765 C CA . LYS A 1 93 ? -17.672 8.033 7.062 1.00 86.94 93 LYS A CA 1
ATOM 766 C C . LYS A 1 93 ? -17.416 9.180 8.035 1.00 86.94 93 LYS A C 1
ATOM 768 O O . LYS A 1 93 ? -17.991 10.261 7.897 1.00 86.94 93 LYS A O 1
ATOM 773 N N . THR A 1 94 ? -16.545 8.942 9.016 1.00 89.75 94 THR A N 1
ATOM 774 C CA . THR A 1 94 ? -16.143 9.944 10.008 1.00 89.75 94 THR A CA 1
ATOM 775 C C . THR A 1 94 ? -14.651 9.887 10.279 1.00 89.75 94 THR A C 1
ATOM 777 O O . THR A 1 94 ? -14.078 8.803 10.348 1.00 89.75 94 THR A O 1
ATOM 780 N N . ILE A 1 95 ? -14.052 11.049 10.516 1.00 93.75 95 ILE A N 1
ATOM 781 C CA . ILE A 1 95 ? -12.672 11.198 10.970 1.00 93.75 95 ILE A CA 1
ATOM 782 C C . ILE A 1 95 ? -12.690 12.027 12.251 1.00 93.75 95 ILE A C 1
ATOM 784 O O . ILE A 1 95 ? -13.114 13.185 12.237 1.00 93.75 95 ILE A O 1
ATOM 788 N N . PHE A 1 96 ? -12.220 11.451 13.350 1.00 95.62 96 PHE A N 1
ATOM 789 C CA . PHE A 1 96 ? -12.012 12.156 14.609 1.00 95.62 96 PHE A CA 1
ATOM 790 C C . PHE A 1 96 ? -10.523 12.408 14.818 1.00 95.62 96 PHE A C 1
ATOM 792 O O . PHE A 1 96 ? -9.710 11.494 14.705 1.00 95.62 96 PHE A O 1
ATOM 799 N N . ILE A 1 97 ? -10.169 13.648 15.138 1.00 95.00 97 ILE A N 1
ATOM 800 C CA . ILE A 1 97 ? -8.789 14.077 15.359 1.00 95.00 97 ILE A CA 1
ATOM 801 C C . ILE A 1 97 ? -8.659 14.528 16.805 1.00 95.00 97 ILE A C 1
ATOM 803 O O . ILE A 1 97 ? -9.395 15.413 17.255 1.00 95.00 97 ILE A O 1
ATOM 807 N N . TYR A 1 98 ? -7.710 13.938 17.521 1.00 95.88 98 TYR A N 1
ATOM 808 C CA . TYR A 1 98 ? -7.450 14.203 18.927 1.00 95.88 98 TYR A CA 1
ATOM 809 C C . TYR A 1 98 ? -6.046 14.767 19.130 1.00 95.88 98 TYR A C 1
ATOM 811 O O . TYR A 1 98 ? -5.094 14.354 18.470 1.00 95.88 98 TYR A O 1
ATOM 819 N N . LYS A 1 99 ? -5.910 15.662 20.109 1.00 95.50 99 LYS A N 1
ATOM 820 C CA . LYS A 1 99 ? -4.625 16.123 20.646 1.00 95.50 99 LYS A CA 1
ATOM 821 C C . LYS A 1 99 ? -4.630 15.910 22.154 1.00 95.50 99 LYS A C 1
ATOM 823 O O . LYS A 1 99 ? -5.506 16.445 22.832 1.00 95.50 99 LYS A O 1
ATOM 828 N N . TYR A 1 100 ? -3.680 15.131 22.673 1.00 92.31 100 TYR A N 1
ATOM 829 C CA . TYR A 1 100 ? -3.628 14.752 24.095 1.00 92.31 100 TYR A CA 1
ATOM 8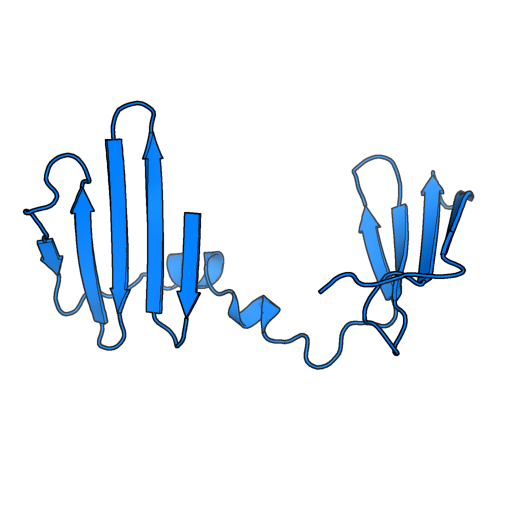30 C C . TYR A 1 100 ? -4.981 14.224 24.614 1.00 92.31 100 TYR A C 1
ATOM 832 O O . TYR A 1 100 ? -5.531 14.744 25.583 1.00 92.31 100 TYR A O 1
ATOM 840 N N . ASP A 1 101 ? -5.560 13.264 23.884 1.00 90.31 101 ASP A N 1
ATOM 841 C CA . ASP A 1 101 ? -6.868 12.636 24.149 1.00 90.31 101 ASP A CA 1
ATOM 842 C C . ASP A 1 101 ? -8.092 13.568 24.130 1.00 90.31 101 ASP A C 1
ATOM 844 O O . ASP A 1 101 ? -9.217 13.139 24.387 1.00 90.31 101 ASP A O 1
ATOM 848 N N . LYS A 1 102 ? -7.922 14.839 23.750 1.00 94.69 102 LYS A N 1
ATOM 849 C CA . LYS A 1 102 ? -9.034 15.771 23.536 1.00 94.69 102 LYS A CA 1
ATOM 850 C C . LYS A 1 102 ? -9.407 15.811 22.068 1.00 94.69 102 LYS A C 1
ATOM 852 O O . LYS A 1 102 ? -8.546 16.069 21.231 1.00 94.69 102 LYS A O 1
ATOM 857 N N . LEU A 1 103 ? -10.686 15.600 21.764 1.00 95.38 103 LEU A N 1
ATOM 858 C CA . LEU A 1 103 ? -11.212 15.758 20.411 1.00 95.38 103 LEU A CA 1
ATOM 859 C C . LEU A 1 103 ? -11.067 17.226 19.992 1.00 95.38 103 LEU A C 1
ATOM 861 O O . LEU A 1 103 ? -11.673 18.107 20.598 1.00 95.38 103 LEU A O 1
ATOM 865 N N . VAL A 1 104 ? -10.255 17.484 18.969 1.00 97.00 104 VAL A N 1
ATOM 866 C CA . VAL A 1 104 ? -10.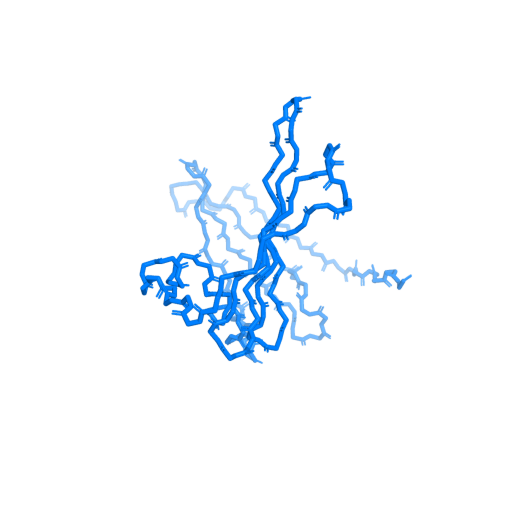017 18.832 18.431 1.00 97.00 104 VAL A CA 1
ATOM 867 C C . VAL A 1 104 ? -10.740 19.063 17.111 1.00 97.00 104 VAL A C 1
ATOM 869 O O . VAL A 1 104 ? -11.027 20.208 16.765 1.00 97.00 104 VAL A O 1
ATOM 872 N N . LYS A 1 105 ? -11.054 17.995 16.370 1.00 95.31 105 LYS A N 1
ATOM 873 C CA . LYS A 1 105 ? -11.792 18.088 15.111 1.00 95.31 105 LYS A CA 1
ATOM 874 C C . LYS A 1 105 ? -12.575 16.811 14.843 1.00 95.31 105 LYS A C 1
ATOM 876 O O . LYS A 1 105 ? -12.073 15.717 15.074 1.00 95.31 105 LYS A O 1
ATOM 881 N N . ALA A 1 106 ? -13.779 16.968 14.310 1.00 94.75 106 ALA A N 1
ATOM 882 C CA . ALA A 1 106 ? -14.564 15.886 13.739 1.00 94.75 106 ALA A CA 1
ATOM 883 C C . ALA A 1 106 ? -14.918 16.257 12.297 1.00 94.75 106 ALA A C 1
ATOM 885 O O . ALA A 1 106 ? -15.306 17.394 12.022 1.00 94.75 106 ALA A O 1
ATOM 886 N N . ILE A 1 107 ? -14.748 15.315 11.379 1.00 92.19 107 ILE A N 1
ATOM 887 C CA . ILE A 1 107 ? -15.131 15.439 9.975 1.00 92.19 107 ILE A CA 1
ATOM 888 C C . ILE A 1 107 ? -16.124 14.318 9.710 1.00 92.19 107 ILE A C 1
ATOM 890 O O . ILE A 1 107 ? -15.826 13.160 9.990 1.00 92.19 107 ILE A O 1
ATOM 894 N N . GLN A 1 108 ? -17.296 14.658 9.189 1.00 90.19 108 GLN A N 1
ATOM 895 C CA . GLN A 1 108 ? -18.321 13.696 8.812 1.00 90.19 108 GLN A CA 1
ATOM 896 C C . GLN A 1 108 ? -18.701 13.942 7.359 1.00 90.19 108 GLN A C 1
ATOM 898 O O . GLN A 1 108 ? -19.022 15.067 6.981 1.00 90.19 108 GLN A O 1
ATOM 903 N N . TYR A 1 109 ? -18.656 12.888 6.552 1.00 81.75 109 TYR A N 1
ATOM 904 C CA . TYR A 1 109 ? -19.076 12.951 5.161 1.00 81.75 109 TYR A CA 1
ATOM 905 C C . TYR A 1 109 ? -20.549 12.550 5.072 1.00 81.75 109 TYR A C 1
ATOM 907 O O . TYR A 1 109 ? -20.924 11.443 5.454 1.00 81.75 109 TYR A O 1
ATOM 915 N N . GLU A 1 110 ? -21.397 13.461 4.593 1.00 75.69 110 GLU A N 1
ATOM 916 C CA . GLU A 1 110 ? -22.834 13.197 4.428 1.00 75.69 110 GLU A CA 1
ATOM 917 C C . GLU A 1 110 ? -23.145 12.482 3.111 1.00 75.69 110 GLU A C 1
ATOM 919 O O . GLU A 1 110 ? -24.039 11.639 3.051 1.00 75.69 110 GLU A O 1
ATOM 924 N N . LYS A 1 111 ? -22.397 12.800 2.051 1.00 74.44 111 LYS A N 1
ATOM 925 C CA . LYS A 1 111 ? -22.552 12.191 0.733 1.00 74.44 111 LYS A CA 1
ATOM 926 C C . LYS A 1 111 ? -21.192 12.072 0.063 1.00 74.44 111 LYS A C 1
ATOM 928 O O . LYS A 1 111 ? -20.492 13.070 -0.084 1.00 74.44 111 LYS A O 1
ATOM 933 N N . ILE A 1 112 ? -20.834 10.857 -0.337 1.00 67.88 112 ILE A N 1
ATOM 934 C CA . ILE A 1 112 ? -19.616 10.586 -1.097 1.00 67.88 112 ILE A CA 1
ATOM 935 C C . ILE A 1 112 ? -20.048 10.079 -2.467 1.00 67.88 112 ILE A C 1
ATOM 937 O O . ILE A 1 112 ? -20.666 9.020 -2.563 1.00 67.88 112 ILE A O 1
ATOM 941 N N . ASN A 1 113 ? -19.771 10.862 -3.506 1.00 70.50 113 ASN A N 1
ATOM 942 C CA . ASN A 1 113 ? -19.970 10.434 -4.885 1.00 70.50 113 ASN A CA 1
ATOM 943 C C . ASN A 1 113 ? -18.651 9.828 -5.369 1.00 70.50 113 ASN A C 1
ATOM 945 O O . ASN A 1 113 ? -17.615 10.486 -5.289 1.00 70.50 113 ASN A O 1
ATOM 949 N N . ILE A 1 114 ? -18.699 8.586 -5.837 1.00 66.12 114 ILE A N 1
ATOM 950 C CA . ILE A 1 114 ? -17.574 7.936 -6.507 1.00 66.12 114 ILE A CA 1
ATOM 951 C C . ILE A 1 114 ? -17.745 8.236 -7.997 1.00 66.12 114 ILE A C 1
ATOM 953 O O . ILE A 1 114 ? -18.798 7.930 -8.555 1.00 66.12 114 ILE A O 1
ATOM 957 N N . GLU A 1 115 ? -16.763 8.889 -8.611 1.00 63.34 115 GLU A N 1
ATOM 958 C CA . GLU A 1 115 ? -16.682 9.002 -10.070 1.00 63.34 115 GLU A CA 1
ATOM 959 C C . GLU A 1 115 ? -15.872 7.802 -10.588 1.00 63.34 115 GLU A C 1
ATOM 961 O O . GLU A 1 115 ? -14.801 7.520 -10.047 1.00 63.34 115 GLU A O 1
ATOM 966 N N . GLU A 1 116 ? -16.434 7.068 -11.557 1.00 46.41 116 GLU A N 1
ATOM 967 C CA . GLU A 1 116 ? -15.803 5.917 -12.237 1.00 46.41 116 GLU A CA 1
ATOM 968 C C . GLU A 1 116 ? -14.748 6.343 -13.266 1.00 46.41 116 GLU A C 1
ATOM 970 O O . GLU A 1 116 ? -14.984 7.342 -13.988 1.00 46.41 116 GLU A O 1
#

Radius of gyration: 21.13 Å; Cα contacts (8 Å, |Δi|>4): 174; chains: 1; bounding box: 44×39×51 Å